Protein AF-A0A9D9WLB4-F1 (afdb_monomer_lite)

pLDDT: mean 79.91, std 11.26, range [39.12, 95.19]

Structure (mmCIF, N/CA/C/O backbone):
data_AF-A0A9D9WLB4-F1
#
_entry.id   AF-A0A9D9WLB4-F1
#
loop_
_atom_site.group_PDB
_atom_site.id
_atom_site.type_symbol
_atom_site.label_atom_id
_atom_site.label_alt_id
_atom_site.label_comp_id
_atom_site.label_asym_id
_atom_site.label_entity_id
_atom_site.label_seq_id
_atom_site.pdbx_PDB_ins_code
_atom_site.Cartn_x
_atom_site.Cartn_y
_atom_site.Cartn_z
_atom_site.occupancy
_atom_site.B_iso_or_equiv
_atom_site.auth_seq_id
_atom_site.auth_comp_id
_atom_site.auth_asym_id
_atom_site.auth_atom_id
_atom_site.pdbx_PDB_model_num
ATOM 1 N N . MET A 1 1 ? 17.208 -8.120 -9.203 1.00 51.16 1 MET A N 1
ATOM 2 C CA . MET A 1 1 ? 17.825 -7.181 -8.243 1.00 51.16 1 MET A CA 1
ATOM 3 C C . MET A 1 1 ? 16.847 -6.045 -8.060 1.00 51.16 1 MET A C 1
ATOM 5 O O . MET A 1 1 ? 16.402 -5.525 -9.079 1.00 51.16 1 MET A O 1
ATOM 9 N N . ALA A 1 2 ? 16.475 -5.722 -6.821 1.00 60.06 2 ALA A N 1
ATOM 10 C CA . ALA A 1 2 ? 15.673 -4.536 -6.548 1.00 60.06 2 ALA A CA 1
ATOM 11 C C . ALA A 1 2 ? 16.426 -3.285 -7.017 1.00 60.06 2 ALA A C 1
ATOM 13 O O . ALA A 1 2 ? 17.655 -3.227 -6.950 1.00 60.06 2 ALA A O 1
ATOM 14 N N . ARG A 1 3 ? 15.683 -2.322 -7.557 1.00 71.19 3 ARG A N 1
ATOM 15 C CA . ARG A 1 3 ? 16.211 -1.060 -8.092 1.00 71.19 3 ARG A CA 1
ATOM 16 C C . ARG A 1 3 ? 16.076 0.090 -7.093 1.00 71.19 3 ARG A C 1
ATOM 18 O O . ARG A 1 3 ? 16.699 1.125 -7.288 1.00 71.19 3 ARG A O 1
ATOM 25 N N . GLY A 1 4 ? 15.302 -0.105 -6.027 1.00 74.56 4 GLY A N 1
ATOM 26 C CA . GLY A 1 4 ? 15.162 0.818 -4.905 1.00 74.56 4 GLY A CA 1
ATOM 27 C C . GLY A 1 4 ? 15.180 0.098 -3.558 1.00 74.56 4 GLY A C 1
ATOM 28 O O . GLY A 1 4 ? 15.031 -1.123 -3.489 1.00 74.56 4 GLY A O 1
ATOM 29 N N . HIS A 1 5 ? 15.360 0.874 -2.494 1.00 81.25 5 HIS A N 1
ATOM 30 C CA . HIS A 1 5 ? 15.266 0.419 -1.112 1.00 81.25 5 HIS A CA 1
ATOM 31 C C . HIS A 1 5 ? 14.501 1.461 -0.297 1.00 81.25 5 HIS A C 1
ATOM 33 O O . HIS A 1 5 ? 14.763 2.656 -0.440 1.00 81.25 5 HIS A O 1
ATOM 39 N N . CYS A 1 6 ? 13.573 1.019 0.545 1.00 78.69 6 CYS A N 1
ATOM 40 C CA . CYS A 1 6 ? 12.911 1.875 1.522 1.00 78.69 6 CYS A CA 1
ATOM 41 C C . CYS A 1 6 ? 12.621 1.105 2.810 1.00 78.69 6 CYS A C 1
ATOM 43 O O . CYS A 1 6 ? 12.587 -0.123 2.836 1.00 78.69 6 CYS A O 1
ATOM 45 N N . THR A 1 7 ? 12.398 1.828 3.895 1.00 79.62 7 THR A N 1
ATOM 46 C CA . THR A 1 7 ? 11.972 1.271 5.179 1.00 79.62 7 THR A CA 1
ATOM 47 C C . THR A 1 7 ? 10.478 1.498 5.389 1.00 79.62 7 THR A C 1
ATOM 49 O O . THR A 1 7 ? 9.893 2.475 4.910 1.00 79.62 7 THR A O 1
ATOM 52 N N . ALA A 1 8 ? 9.833 0.626 6.166 1.00 76.00 8 ALA A N 1
ATOM 53 C CA . ALA A 1 8 ? 8.439 0.823 6.566 1.00 76.00 8 ALA A CA 1
ATOM 54 C C . ALA A 1 8 ? 8.248 2.167 7.293 1.00 76.00 8 ALA A C 1
ATOM 56 O O . ALA A 1 8 ? 7.248 2.853 7.088 1.00 76.00 8 ALA A O 1
ATOM 57 N N . SER A 1 9 ? 9.224 2.577 8.108 1.00 75.56 9 SER A N 1
ATOM 58 C CA . SER A 1 9 ? 9.209 3.872 8.790 1.00 75.56 9 SER A CA 1
ATOM 59 C C . SER A 1 9 ? 9.164 5.066 7.826 1.00 75.56 9 SER A C 1
ATOM 61 O O . SER A 1 9 ? 8.395 5.996 8.071 1.00 75.56 9 SER A O 1
ATOM 63 N N . GLU A 1 10 ? 9.933 5.055 6.735 1.00 76.25 10 GLU A N 1
ATOM 64 C CA . GLU A 1 10 ? 9.897 6.118 5.715 1.00 76.25 10 GLU A CA 1
ATOM 65 C C . GLU A 1 10 ? 8.533 6.180 5.026 1.00 76.25 10 GLU A C 1
ATOM 67 O O . GLU A 1 10 ? 7.935 7.250 4.909 1.00 76.25 10 GLU A O 1
ATOM 72 N N . LEU A 1 11 ? 7.998 5.016 4.660 1.00 76.25 11 LEU A N 1
ATOM 73 C CA . LEU A 1 11 ? 6.700 4.894 4.005 1.00 76.25 11 LEU A CA 1
ATOM 74 C C . LEU A 1 11 ? 5.558 5.472 4.858 1.00 76.25 11 LEU A C 1
ATOM 76 O O . LEU A 1 11 ? 4.730 6.234 4.360 1.00 76.25 11 LEU A O 1
ATOM 80 N N . PHE A 1 12 ? 5.536 5.172 6.159 1.00 71.44 12 PHE A N 1
ATOM 81 C CA . PHE A 1 12 ? 4.525 5.719 7.072 1.00 71.44 12 PHE A CA 1
ATOM 82 C C . PHE A 1 12 ? 4.768 7.186 7.453 1.00 71.44 12 PHE A C 1
ATOM 84 O O . PHE A 1 12 ? 3.820 7.883 7.819 1.00 71.44 12 PHE A O 1
ATOM 91 N N . SER A 1 13 ? 6.009 7.672 7.356 1.00 71.44 13 SER A N 1
ATOM 92 C CA . SER A 1 13 ? 6.323 9.091 7.570 1.00 71.44 13 SER A CA 1
ATOM 93 C C . SER A 1 13 ? 5.779 9.948 6.427 1.00 71.44 13 SER A C 1
ATOM 95 O O . SER A 1 13 ? 5.135 10.962 6.680 1.00 71.44 13 SER A O 1
ATOM 97 N N . PHE A 1 14 ? 5.914 9.487 5.180 1.00 70.12 14 PHE A N 1
ATOM 98 C CA . PHE A 1 14 ? 5.325 10.161 4.019 1.00 70.12 14 PHE A CA 1
ATOM 99 C C . PHE A 1 14 ? 3.793 10.257 4.114 1.00 70.12 14 PHE A C 1
ATOM 101 O O . PHE A 1 14 ? 3.186 11.288 3.812 1.00 70.12 14 PHE A O 1
ATOM 108 N N . ASP A 1 15 ? 3.140 9.208 4.615 1.00 68.00 15 ASP A N 1
ATOM 109 C CA . ASP A 1 15 ? 1.700 9.247 4.881 1.00 68.00 15 ASP A CA 1
ATOM 110 C C . ASP A 1 15 ? 1.325 10.296 5.952 1.00 68.00 15 ASP A C 1
ATOM 112 O O . ASP A 1 15 ? 0.233 10.866 5.931 1.00 68.00 15 ASP A O 1
ATOM 116 N N . ALA A 1 16 ? 2.210 10.580 6.916 1.00 67.81 16 ALA A N 1
ATOM 117 C CA . ALA A 1 16 ? 1.984 11.616 7.934 1.00 67.81 16 ALA A CA 1
ATOM 118 C C . ALA A 1 16 ? 2.035 13.019 7.335 1.00 67.81 16 ALA A C 1
ATOM 120 O O . ALA A 1 16 ? 1.156 13.838 7.597 1.00 67.81 16 ALA A O 1
ATOM 121 N N . GLU A 1 17 ? 3.018 13.270 6.478 1.00 71.00 17 GLU A N 1
ATOM 122 C CA . GLU A 1 17 ? 3.210 14.565 5.825 1.00 71.00 17 GLU A CA 1
ATOM 123 C C . GLU A 1 17 ? 2.093 14.884 4.825 1.00 71.00 17 GLU A C 1
ATOM 125 O O . GLU A 1 17 ? 1.653 16.028 4.702 1.00 71.00 17 GLU A O 1
ATOM 130 N N . THR A 1 18 ? 1.565 13.862 4.153 1.00 72.19 18 THR A N 1
ATOM 131 C CA . THR A 1 18 ? 0.488 14.013 3.165 1.00 72.19 18 THR A CA 1
ATOM 132 C C . THR A 1 18 ? -0.909 14.105 3.781 1.00 72.19 18 THR A C 1
ATOM 134 O O . THR A 1 18 ? -1.887 14.276 3.051 1.00 72.19 18 THR A O 1
ATOM 137 N N . TRP A 1 19 ? -1.048 14.024 5.108 1.00 70.62 19 TRP A N 1
ATOM 138 C CA . TRP A 1 19 ? -2.356 14.038 5.771 1.00 70.62 19 TRP A CA 1
ATOM 139 C C . TRP A 1 19 ? -3.130 15.341 5.542 1.00 70.62 19 TRP A C 1
ATOM 141 O O . TRP A 1 19 ? -4.324 15.322 5.256 1.00 70.62 19 TRP A O 1
ATOM 151 N N . ASN A 1 20 ? -2.429 16.474 5.589 1.00 72.25 20 ASN A N 1
ATOM 152 C CA . ASN A 1 20 ? -3.019 17.798 5.376 1.00 72.25 20 ASN A CA 1
ATOM 153 C C . ASN A 1 20 ? -3.071 18.198 3.893 1.00 72.25 20 ASN A C 1
ATOM 155 O O . ASN A 1 20 ? -3.322 19.361 3.573 1.00 72.25 20 ASN A O 1
ATOM 159 N N . HIS A 1 21 ? -2.795 17.267 2.974 1.00 78.19 21 HIS A N 1
ATOM 160 C CA . HIS A 1 21 ? -2.776 17.580 1.555 1.00 78.19 21 HIS A CA 1
ATOM 161 C C . HIS A 1 21 ? -4.198 17.919 1.066 1.00 78.19 21 HIS A C 1
ATOM 163 O O . HIS A 1 21 ? -5.120 17.134 1.291 1.00 78.19 21 HIS A O 1
ATOM 169 N N . PRO A 1 22 ? -4.407 19.032 0.336 1.00 78.31 22 PRO A N 1
ATOM 170 C CA . PRO A 1 22 ? -5.746 19.496 -0.052 1.00 78.31 22 PRO A CA 1
ATOM 171 C C . PRO A 1 22 ? -6.492 18.537 -0.993 1.00 78.31 22 PRO A C 1
ATOM 173 O O . PRO A 1 22 ? -7.708 18.627 -1.133 1.00 78.31 22 PRO A O 1
ATOM 176 N N . LEU A 1 23 ? -5.774 17.617 -1.647 1.00 80.38 23 LEU A N 1
ATOM 177 C CA . LEU A 1 23 ? -6.374 16.571 -2.484 1.00 80.38 23 LEU A CA 1
ATOM 178 C C . LEU A 1 23 ? -6.765 15.304 -1.709 1.00 80.38 23 LEU A C 1
ATOM 180 O O . LEU A 1 23 ? -7.369 14.410 -2.306 1.00 80.38 23 LEU A O 1
ATOM 184 N N . ARG A 1 24 ? -6.431 15.199 -0.415 1.00 75.75 24 ARG A N 1
ATOM 185 C CA . ARG A 1 24 ? -6.756 14.018 0.389 1.00 75.75 24 ARG A CA 1
ATOM 186 C C . ARG A 1 24 ? -8.262 13.947 0.645 1.00 75.75 24 ARG A C 1
ATOM 188 O O . ARG A 1 24 ? -8.911 14.956 0.913 1.00 75.75 24 ARG A O 1
ATOM 195 N N . LYS A 1 25 ? -8.831 12.744 0.536 1.00 75.56 25 LYS A N 1
ATOM 196 C CA . LYS A 1 25 ? -10.265 12.471 0.736 1.00 75.56 25 LYS A CA 1
ATOM 197 C C . LYS A 1 25 ? -10.445 11.312 1.711 1.00 75.56 25 LYS A C 1
ATOM 199 O O . LYS A 1 25 ? -9.607 10.422 1.760 1.00 75.56 25 LYS A O 1
ATOM 204 N N . SER A 1 26 ? -11.563 11.290 2.435 1.00 68.38 26 SER A N 1
ATOM 205 C CA . SER A 1 26 ? -11.854 10.309 3.497 1.00 68.38 26 SER A CA 1
ATOM 206 C C . SER A 1 26 ? -12.000 8.851 3.036 1.00 68.38 26 SER A C 1
ATOM 208 O O . SER A 1 26 ? -12.144 7.966 3.867 1.00 68.38 26 SER A O 1
ATOM 210 N N . ASN A 1 27 ? -11.975 8.582 1.731 1.00 74.94 27 ASN A N 1
ATOM 211 C CA . ASN A 1 27 ? -12.165 7.256 1.143 1.00 74.94 27 ASN A CA 1
ATOM 212 C C . ASN A 1 27 ? -11.118 6.941 0.066 1.00 74.94 27 ASN A C 1
ATOM 214 O O . ASN A 1 27 ? -11.412 6.291 -0.946 1.00 74.94 27 ASN A O 1
ATOM 218 N N . MET A 1 28 ? -9.902 7.453 0.249 1.00 83.81 28 MET A N 1
ATOM 219 C CA . MET A 1 28 ? -8.818 7.169 -0.674 1.00 83.81 28 MET A CA 1
ATOM 220 C C . MET A 1 28 ? -8.485 5.675 -0.722 1.00 83.81 28 MET A C 1
ATOM 222 O O . MET A 1 28 ? -8.618 4.917 0.242 1.00 83.81 28 MET A O 1
ATOM 226 N N . ARG A 1 29 ? -8.062 5.263 -1.914 1.00 88.06 29 ARG A N 1
ATOM 227 C CA . ARG A 1 29 ? -7.563 3.928 -2.219 1.00 88.06 29 ARG A CA 1
ATOM 228 C C . ARG A 1 29 ? -6.095 4.085 -2.546 1.00 88.06 29 ARG A C 1
ATOM 230 O O . ARG A 1 29 ? -5.753 4.873 -3.427 1.00 88.06 29 ARG A O 1
ATOM 237 N N . ILE A 1 30 ? -5.252 3.373 -1.821 1.00 87.31 30 ILE A N 1
ATOM 238 C CA . ILE A 1 30 ? -3.806 3.528 -1.906 1.00 87.31 30 ILE A CA 1
ATOM 239 C C . ILE A 1 30 ? -3.232 2.267 -2.532 1.00 87.31 30 ILE A C 1
ATOM 241 O O . ILE A 1 30 ? -3.561 1.151 -2.129 1.00 87.31 30 ILE A O 1
ATOM 245 N N . MET A 1 31 ? -2.360 2.447 -3.517 1.00 90.75 31 MET A N 1
ATOM 246 C CA . MET A 1 31 ? -1.521 1.379 -4.038 1.00 90.75 31 MET A CA 1
ATOM 247 C C . MET A 1 31 ? -0.066 1.716 -3.754 1.00 90.75 31 MET A C 1
ATOM 249 O O . MET A 1 31 ? 0.400 2.802 -4.080 1.00 90.75 31 MET A O 1
ATOM 253 N N . ILE A 1 32 ? 0.641 0.759 -3.168 1.00 88.25 32 ILE A N 1
ATOM 254 C CA . ILE A 1 32 ? 2.072 0.836 -2.910 1.00 88.25 32 ILE A CA 1
ATOM 255 C C . ILE A 1 32 ? 2.728 -0.237 -3.771 1.00 88.25 32 ILE A C 1
ATOM 257 O O . ILE A 1 32 ? 2.645 -1.425 -3.452 1.00 88.25 32 ILE A O 1
ATOM 261 N N . ASN A 1 33 ? 3.332 0.172 -4.888 1.00 88.94 33 ASN A N 1
ATOM 262 C CA . ASN A 1 33 ? 4.026 -0.749 -5.779 1.00 88.94 33 ASN A CA 1
ATOM 263 C C . ASN A 1 33 ? 5.495 -0.903 -5.359 1.00 88.94 33 ASN A C 1
ATOM 265 O O . ASN A 1 33 ? 6.279 0.036 -5.457 1.00 88.94 33 ASN A O 1
ATOM 269 N N . LEU A 1 34 ? 5.853 -2.098 -4.893 1.00 88.00 34 LEU A N 1
ATOM 270 C CA . LEU A 1 34 ? 7.188 -2.483 -4.431 1.00 88.00 34 LEU A CA 1
ATOM 271 C C . LEU A 1 34 ? 7.760 -3.638 -5.267 1.00 88.00 34 LEU A C 1
ATOM 273 O O . LEU A 1 34 ? 8.604 -4.389 -4.789 1.00 88.00 34 LEU A O 1
ATOM 277 N N . LEU A 1 35 ? 7.292 -3.837 -6.503 1.00 87.62 35 LEU A N 1
ATOM 278 C CA . LEU A 1 35 ? 7.812 -4.900 -7.375 1.00 87.62 35 LEU A CA 1
ATOM 279 C C . LEU A 1 35 ? 9.305 -4.720 -7.695 1.00 87.62 35 LEU A C 1
ATOM 281 O O . LEU A 1 35 ? 10.020 -5.707 -7.851 1.00 87.62 35 LEU A O 1
ATOM 285 N N . ASP A 1 36 ? 9.771 -3.470 -7.734 1.00 83.62 36 ASP A N 1
ATOM 286 C CA . ASP A 1 36 ? 11.163 -3.098 -8.006 1.00 83.62 36 ASP A CA 1
ATOM 287 C C . ASP A 1 36 ? 11.881 -2.501 -6.779 1.00 83.62 36 ASP A C 1
ATOM 289 O O . ASP A 1 36 ? 12.968 -1.936 -6.919 1.00 83.62 36 ASP A O 1
ATOM 293 N N . CYS A 1 37 ? 11.301 -2.617 -5.579 1.00 82.31 37 CYS A N 1
ATOM 294 C CA . CYS A 1 37 ? 11.829 -2.025 -4.349 1.00 82.31 37 CYS A CA 1
ATOM 295 C C . CYS A 1 37 ? 11.913 -3.055 -3.217 1.00 82.31 37 CYS A C 1
ATOM 297 O O . CYS A 1 37 ? 10.945 -3.767 -2.949 1.00 82.31 37 CYS A O 1
ATOM 299 N N . ASP A 1 38 ? 13.044 -3.089 -2.515 1.00 81.75 38 ASP A N 1
ATOM 300 C CA . ASP A 1 38 ? 13.171 -3.848 -1.273 1.00 81.75 38 ASP A CA 1
ATOM 301 C C . ASP A 1 38 ? 12.673 -2.998 -0.100 1.00 81.75 38 ASP A C 1
ATOM 303 O O . ASP A 1 38 ? 13.245 -1.949 0.200 1.00 81.75 38 ASP A O 1
ATOM 307 N N . LEU A 1 39 ? 11.622 -3.469 0.578 1.00 80.31 39 LEU A N 1
ATOM 308 C CA . LEU A 1 39 ? 11.107 -2.846 1.797 1.00 80.31 39 LEU A CA 1
ATOM 309 C C . LEU A 1 39 ? 11.688 -3.541 3.027 1.00 80.31 39 LEU A C 1
ATOM 311 O O . LEU A 1 39 ? 11.392 -4.715 3.271 1.00 80.31 39 LEU A O 1
ATOM 315 N N . ASP A 1 40 ? 12.454 -2.804 3.825 1.00 81.56 40 ASP A N 1
ATOM 316 C CA . ASP A 1 40 ? 12.852 -3.254 5.154 1.00 81.56 40 ASP A CA 1
ATOM 317 C C . ASP A 1 40 ? 11.732 -2.970 6.160 1.00 81.56 40 ASP A C 1
ATOM 319 O O . ASP A 1 40 ? 11.302 -1.828 6.366 1.00 81.56 40 ASP A O 1
ATOM 323 N N . VAL A 1 41 ? 11.216 -4.035 6.766 1.00 74.62 41 VAL A N 1
ATOM 324 C CA . VAL A 1 41 ? 10.116 -3.954 7.723 1.00 74.62 41 VAL A CA 1
ATOM 325 C C . VAL A 1 41 ? 10.686 -3.926 9.127 1.00 74.62 41 VAL A C 1
ATOM 327 O O . VAL A 1 41 ? 11.028 -4.957 9.706 1.00 74.62 41 VAL A O 1
ATOM 330 N N . ASP A 1 42 ? 10.697 -2.739 9.717 1.00 77.81 42 ASP A N 1
ATOM 331 C CA . ASP A 1 42 ? 11.084 -2.555 11.105 1.00 77.81 42 ASP A CA 1
ATOM 332 C C . ASP A 1 42 ? 9.854 -2.515 12.039 1.00 77.81 42 ASP A C 1
ATOM 334 O O . ASP A 1 42 ? 8.776 -2.026 11.691 1.00 77.81 42 ASP A O 1
ATOM 338 N N . MET A 1 43 ? 10.016 -3.010 13.271 1.00 76.12 43 MET A N 1
ATOM 339 C CA . MET A 1 43 ? 8.941 -3.074 14.275 1.00 76.12 43 MET A CA 1
ATOM 340 C C . MET A 1 43 ? 8.415 -1.689 14.699 1.00 76.12 43 MET A C 1
ATOM 342 O O . MET A 1 43 ? 7.291 -1.572 15.196 1.00 76.12 43 MET A O 1
ATOM 346 N N . LYS A 1 44 ? 9.212 -0.629 14.531 1.00 81.00 44 LYS A N 1
ATOM 347 C CA . LYS A 1 44 ? 8.804 0.743 14.849 1.00 81.00 44 LYS A CA 1
ATOM 348 C C . LYS A 1 44 ? 7.764 1.223 13.830 1.00 81.00 44 LYS A C 1
ATOM 350 O O . LYS A 1 44 ? 6.725 1.727 14.250 1.00 81.00 44 LYS A O 1
ATOM 355 N N . GLY A 1 45 ? 7.966 0.971 12.539 1.00 74.38 45 GLY A N 1
ATOM 356 C CA . GLY A 1 45 ? 7.006 1.229 11.470 1.00 74.38 45 GLY A CA 1
ATOM 357 C C . GLY A 1 45 ? 5.676 0.517 11.714 1.00 74.38 45 GLY A C 1
ATOM 358 O O . GLY A 1 45 ? 4.623 1.149 11.649 1.00 74.38 45 GLY A O 1
ATOM 359 N N . ILE A 1 46 ? 5.716 -0.760 12.119 1.00 76.06 46 ILE A N 1
ATOM 360 C CA . ILE A 1 46 ? 4.510 -1.539 12.466 1.00 76.06 46 ILE A CA 1
ATOM 361 C C . ILE A 1 46 ? 3.723 -0.864 13.593 1.00 76.06 46 IL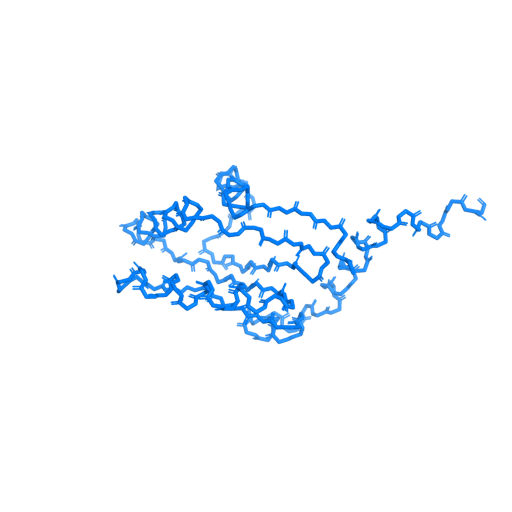E A C 1
ATOM 363 O O . ILE A 1 46 ? 2.523 -0.615 13.467 1.00 76.06 46 ILE A O 1
ATOM 367 N N . LYS A 1 47 ? 4.395 -0.552 14.707 1.00 82.19 47 LYS A N 1
ATOM 368 C CA . LYS A 1 47 ? 3.754 0.070 15.873 1.00 82.19 47 LYS A CA 1
ATOM 369 C C . LYS A 1 47 ? 3.175 1.440 15.539 1.00 82.19 47 LYS A C 1
ATOM 371 O O . LYS A 1 47 ? 2.062 1.735 15.969 1.00 82.19 47 LYS A O 1
ATOM 376 N N . ASN A 1 48 ? 3.891 2.237 14.748 1.00 79.12 48 ASN A N 1
ATOM 377 C CA . ASN A 1 48 ? 3.428 3.546 14.300 1.00 79.12 48 ASN A CA 1
ATOM 378 C C . ASN A 1 48 ? 2.156 3.424 13.453 1.00 79.12 48 ASN A C 1
ATOM 380 O O . ASN A 1 48 ? 1.171 4.107 13.727 1.00 79.12 48 ASN A O 1
ATOM 384 N N . ALA A 1 49 ? 2.139 2.503 12.488 1.00 77.06 49 ALA A N 1
ATOM 385 C CA . ALA A 1 49 ? 0.980 2.266 11.634 1.00 77.06 49 ALA A CA 1
ATOM 386 C C . ALA A 1 49 ? -0.246 1.777 12.423 1.00 77.06 49 ALA A C 1
ATOM 388 O O . ALA A 1 49 ? -1.363 2.225 12.174 1.00 77.06 49 ALA A O 1
ATOM 389 N N . ILE A 1 50 ? -0.064 0.884 13.403 1.00 80.25 50 ILE A N 1
ATOM 390 C CA . ILE A 1 50 ? -1.162 0.440 14.280 1.00 80.25 50 ILE A CA 1
ATOM 391 C C . ILE A 1 50 ? -1.667 1.598 15.142 1.00 80.25 50 ILE A C 1
ATOM 393 O O . ILE A 1 50 ? -2.874 1.814 15.227 1.00 80.25 50 ILE A O 1
ATOM 397 N N . SER A 1 51 ? -0.763 2.345 15.783 1.00 81.81 51 SER A N 1
ATOM 398 C CA . SER A 1 51 ? -1.127 3.472 16.649 1.00 81.81 51 SER A CA 1
ATOM 399 C C . SER A 1 51 ? -1.935 4.518 15.890 1.00 81.81 51 SER A C 1
ATOM 401 O O . SER A 1 51 ? -2.959 4.986 16.381 1.00 81.81 51 SER A O 1
ATOM 403 N N . ARG A 1 52 ? -1.520 4.828 14.662 1.00 77.69 52 ARG A N 1
ATOM 404 C CA . ARG A 1 52 ? -2.226 5.774 13.806 1.00 77.69 52 ARG A CA 1
ATOM 405 C C . ARG A 1 52 ? -3.591 5.255 13.368 1.00 77.69 52 ARG A C 1
ATOM 407 O O . ARG A 1 52 ? -4.569 5.985 13.457 1.00 77.69 52 ARG A O 1
ATOM 414 N N . ASN A 1 53 ? -3.695 3.986 12.972 1.00 79.00 53 ASN A N 1
ATOM 415 C CA . ASN A 1 53 ? -4.993 3.404 12.627 1.00 79.00 53 ASN A CA 1
ATOM 416 C C . ASN A 1 53 ? -5.955 3.374 13.825 1.00 79.00 53 ASN A C 1
ATOM 418 O O . ASN A 1 53 ? -7.151 3.586 13.638 1.00 79.00 53 ASN A O 1
ATOM 422 N N . ARG A 1 54 ? -5.453 3.187 15.057 1.00 82.06 54 ARG A N 1
ATOM 423 C CA . ARG A 1 54 ? -6.264 3.348 16.280 1.00 82.06 54 ARG A CA 1
ATOM 424 C C . ARG A 1 54 ? -6.801 4.763 16.418 1.00 82.06 54 ARG A C 1
ATOM 426 O O . ARG A 1 54 ? -7.992 4.932 16.660 1.00 82.06 54 ARG A O 1
ATOM 433 N N . GLU A 1 55 ? -5.931 5.755 16.266 1.00 81.50 55 GLU A N 1
ATOM 434 C CA . GLU A 1 55 ? -6.298 7.166 16.366 1.00 81.50 55 GLU A CA 1
ATOM 435 C C . GLU A 1 55 ? -7.357 7.530 15.320 1.00 81.50 55 GLU A C 1
ATOM 437 O O . GLU A 1 55 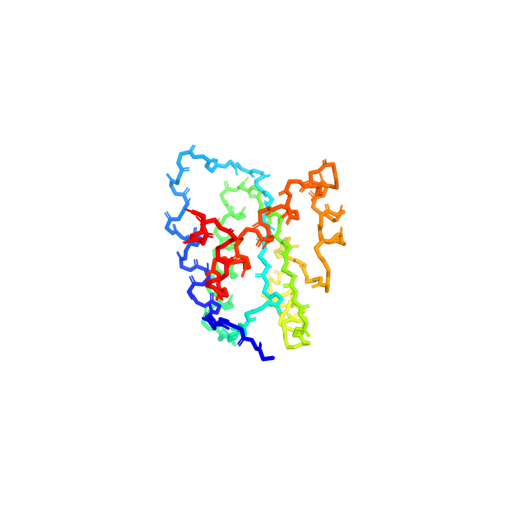? -8.437 7.997 15.677 1.00 81.50 55 GLU A O 1
ATOM 442 N N . LEU A 1 56 ? -7.121 7.201 14.048 1.00 76.81 56 LEU A N 1
ATOM 443 C CA . LEU A 1 56 ? -8.065 7.472 12.963 1.00 76.81 56 LEU A CA 1
ATOM 444 C C . LEU A 1 56 ? -9.420 6.801 13.197 1.00 76.81 56 LEU A C 1
ATOM 446 O O . LEU A 1 56 ? -10.453 7.470 13.144 1.00 76.81 56 LEU A O 1
ATOM 450 N N . ASN A 1 57 ? -9.422 5.517 13.559 1.00 80.38 57 ASN A N 1
ATOM 451 C CA . ASN A 1 57 ? -10.652 4.793 13.864 1.00 80.38 57 ASN A CA 1
ATOM 452 C C . ASN A 1 57 ? -11.407 5.419 15.055 1.00 80.38 57 ASN A C 1
ATOM 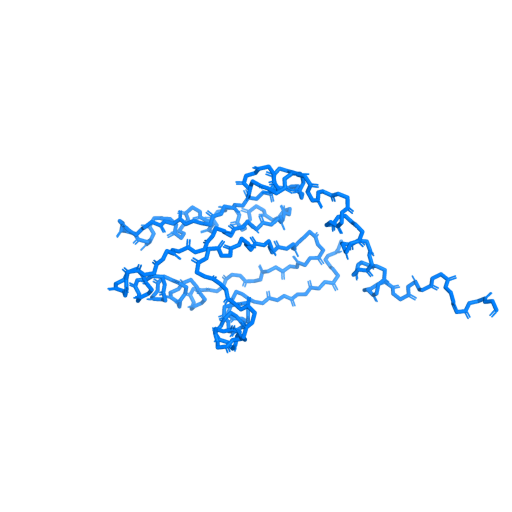454 O O . ASN A 1 57 ? -12.632 5.499 15.034 1.00 80.38 57 ASN A O 1
ATOM 458 N N . SER A 1 58 ? -10.693 5.932 16.067 1.00 82.75 58 SER A N 1
ATOM 459 C CA . SER A 1 58 ? -11.310 6.615 17.216 1.00 82.75 58 SER A CA 1
ATOM 460 C C . SER A 1 58 ? -11.956 7.962 16.862 1.00 82.75 58 SER A C 1
ATOM 462 O O . SER A 1 58 ? -12.901 8.380 17.526 1.00 82.75 58 SER A O 1
ATOM 464 N N . THR A 1 59 ? -11.499 8.618 15.790 1.00 81.50 59 THR A N 1
ATOM 465 C CA . THR A 1 59 ? -12.071 9.882 15.289 1.00 81.50 59 THR A CA 1
ATOM 466 C C . THR A 1 59 ? -13.272 9.688 14.352 1.00 81.50 59 THR A C 1
ATOM 468 O O . THR A 1 59 ? -13.819 10.668 13.849 1.00 81.50 59 THR A O 1
ATOM 471 N N . GLY A 1 60 ? -13.694 8.440 14.104 1.00 76.00 60 GLY A N 1
ATOM 472 C CA . GLY A 1 60 ? -14.788 8.109 13.182 1.00 76.00 60 GLY A CA 1
ATOM 473 C C . GLY A 1 60 ? -14.407 8.190 11.701 1.00 76.00 60 GLY A C 1
ATOM 474 O O . GLY A 1 60 ? -15.283 8.114 10.840 1.00 76.00 60 GLY A O 1
ATOM 475 N N . TRP A 1 61 ? -13.116 8.346 11.396 1.00 74.94 61 TRP A N 1
ATOM 476 C CA . TRP A 1 61 ? -12.618 8.308 10.027 1.00 74.94 61 TRP A CA 1
ATOM 477 C C . TRP A 1 61 ? -12.629 6.885 9.485 1.00 74.94 61 TRP A C 1
ATOM 479 O O . TRP A 1 61 ? -12.271 5.926 10.172 1.00 74.94 61 TRP A O 1
ATOM 489 N N . GLU A 1 62 ? -13.009 6.754 8.217 1.00 75.69 62 GLU A N 1
ATOM 490 C CA . GLU A 1 62 ? -12.908 5.482 7.526 1.00 75.69 62 GLU A CA 1
ATOM 491 C C . GLU A 1 62 ? -11.442 5.217 7.173 1.00 75.69 62 GLU A C 1
ATOM 493 O O . GLU A 1 62 ? -10.782 6.032 6.531 1.00 75.69 62 GLU A O 1
ATOM 498 N N . LEU A 1 63 ? -10.925 4.061 7.593 1.00 78.00 63 LEU A N 1
ATOM 499 C CA . LEU A 1 63 ? -9.575 3.655 7.220 1.00 78.00 63 LEU A CA 1
ATOM 500 C C . LEU A 1 63 ? -9.489 3.452 5.701 1.00 78.00 63 LEU A C 1
ATOM 502 O O . LEU A 1 63 ? -10.392 2.878 5.075 1.00 78.00 63 LEU A O 1
ATOM 506 N N . GLU A 1 64 ? -8.393 3.926 5.119 1.00 81.50 64 GLU A N 1
ATOM 507 C CA . GLU A 1 64 ? -8.131 3.842 3.687 1.00 81.50 64 GLU A CA 1
ATOM 508 C C . GLU A 1 64 ? -7.788 2.406 3.288 1.00 81.50 64 GLU A C 1
ATOM 510 O O . GLU A 1 64 ? -7.173 1.639 4.034 1.00 81.50 64 GLU A O 1
ATOM 515 N N . LYS A 1 65 ? -8.229 2.025 2.091 1.00 87.31 65 LYS A N 1
ATOM 516 C CA . LYS A 1 65 ? -7.998 0.690 1.545 1.00 87.31 65 LYS A CA 1
ATOM 517 C C . LYS A 1 65 ? -6.655 0.692 0.821 1.00 87.31 65 LYS A C 1
ATOM 519 O O . LYS A 1 65 ? -6.529 1.335 -0.220 1.00 87.31 65 LYS A O 1
ATOM 524 N N . THR A 1 66 ? -5.674 -0.019 1.368 1.00 87.81 66 THR A N 1
ATOM 525 C CA . THR A 1 66 ? -4.278 0.016 0.919 1.00 87.81 66 THR A CA 1
ATOM 526 C C . THR A 1 66 ? -3.838 -1.339 0.387 1.00 87.81 66 THR A C 1
ATOM 528 O O . THR A 1 66 ? -3.828 -2.339 1.104 1.00 87.81 66 THR A O 1
ATOM 531 N N . ALA A 1 67 ? -3.454 -1.380 -0.884 1.00 91.75 67 ALA A N 1
ATOM 532 C CA . ALA A 1 67 ? -2.894 -2.562 -1.512 1.00 91.75 67 ALA A CA 1
ATOM 533 C C . ALA A 1 67 ? -1.376 -2.425 -1.648 1.00 91.75 67 ALA A C 1
ATOM 535 O O . ALA A 1 67 ? -0.887 -1.449 -2.216 1.00 91.75 67 ALA A O 1
ATOM 536 N N . ILE A 1 68 ? -0.634 -3.415 -1.162 1.00 89.56 68 ILE A N 1
ATOM 537 C CA . ILE A 1 68 ? 0.822 -3.490 -1.303 1.00 89.56 68 ILE A CA 1
ATOM 538 C C . ILE A 1 68 ? 1.132 -4.537 -2.369 1.00 89.56 68 ILE A C 1
ATOM 540 O O . ILE A 1 68 ? 0.741 -5.692 -2.224 1.00 89.56 68 ILE A O 1
ATOM 544 N N . VAL A 1 69 ? 1.818 -4.151 -3.440 1.00 91.81 69 VAL A N 1
ATOM 545 C CA . VAL A 1 69 ? 2.184 -5.056 -4.537 1.00 91.81 69 VAL A CA 1
ATOM 546 C C . VAL A 1 69 ? 3.665 -5.394 -4.426 1.00 91.81 69 VAL A C 1
ATOM 548 O O . VAL A 1 69 ? 4.500 -4.499 -4.460 1.00 91.81 69 VAL A O 1
ATOM 551 N N . THR A 1 70 ? 4.011 -6.669 -4.263 1.00 89.38 70 THR A N 1
ATOM 552 C CA . THR A 1 70 ? 5.401 -7.094 -4.047 1.00 89.38 70 THR A CA 1
ATOM 553 C C . THR A 1 70 ? 5.630 -8.563 -4.403 1.00 89.38 70 THR A C 1
ATOM 555 O O . THR A 1 70 ? 4.712 -9.383 -4.373 1.00 89.38 70 THR A O 1
ATOM 558 N N . HIS A 1 71 ? 6.882 -8.920 -4.687 1.00 86.75 71 HIS A N 1
ATOM 559 C CA . HIS A 1 71 ? 7.340 -10.310 -4.772 1.00 86.75 71 HIS A CA 1
ATOM 560 C C . HIS A 1 71 ? 7.935 -10.833 -3.452 1.00 86.75 71 HIS A C 1
ATOM 562 O O . HIS A 1 71 ? 8.290 -12.006 -3.359 1.00 86.75 71 HIS A O 1
ATOM 568 N N . SER A 1 72 ? 8.040 -9.988 -2.421 1.00 83.56 72 SER A N 1
ATOM 569 C CA . SER A 1 72 ? 8.627 -10.366 -1.136 1.00 83.56 72 SER A CA 1
ATOM 570 C C . SER A 1 72 ? 7.655 -11.177 -0.277 1.00 83.56 72 SER A C 1
ATOM 572 O O . SER A 1 72 ? 6.648 -10.668 0.218 1.00 83.56 72 SER A O 1
ATOM 574 N N . PHE A 1 73 ? 8.007 -12.437 -0.019 1.00 80.50 73 PHE A N 1
ATOM 575 C CA . PHE A 1 73 ? 7.292 -13.296 0.932 1.00 80.50 73 PHE A CA 1
ATOM 576 C C . PHE A 1 73 ? 7.332 -12.752 2.374 1.00 80.50 73 PHE A C 1
ATOM 578 O O . PHE A 1 73 ? 6.410 -12.960 3.170 1.00 80.50 73 PHE A O 1
ATOM 585 N N . LEU A 1 74 ? 8.388 -12.010 2.719 1.00 78.12 74 LEU A N 1
ATOM 586 C CA . LEU A 1 74 ? 8.527 -11.390 4.036 1.00 78.12 74 LEU A CA 1
ATOM 587 C C . LEU A 1 74 ? 7.440 -10.331 4.266 1.00 78.12 74 LEU A C 1
ATOM 589 O O . LEU A 1 74 ? 6.879 -10.262 5.358 1.00 78.12 74 LEU A O 1
ATOM 593 N N . LEU A 1 75 ? 7.064 -9.579 3.225 1.00 78.56 75 LEU A N 1
ATOM 594 C CA . LEU A 1 75 ? 5.976 -8.602 3.304 1.00 78.56 75 LEU A CA 1
ATOM 595 C C . LEU A 1 75 ? 4.594 -9.243 3.439 1.00 78.56 75 LEU A C 1
ATOM 597 O O . LEU A 1 75 ? 3.726 -8.713 4.133 1.00 78.56 75 LEU A O 1
ATOM 601 N N . GLU A 1 76 ? 4.390 -10.409 2.834 1.00 79.88 76 GLU A N 1
ATOM 602 C CA . GLU A 1 76 ? 3.161 -11.176 3.036 1.00 79.88 76 GLU A CA 1
ATOM 603 C C . GLU A 1 76 ? 3.027 -11.625 4.502 1.00 79.88 76 GLU A C 1
ATOM 605 O O . GLU A 1 76 ? 1.973 -11.481 5.126 1.00 79.88 76 GLU A O 1
ATOM 610 N N . THR A 1 77 ? 4.127 -12.115 5.080 1.00 78.94 77 THR A N 1
ATOM 611 C CA . THR A 1 77 ? 4.192 -12.506 6.497 1.00 78.94 77 THR A CA 1
ATOM 612 C C . THR A 1 77 ? 4.000 -11.300 7.420 1.00 78.94 77 THR A C 1
ATOM 614 O O . THR A 1 77 ? 3.330 -11.394 8.455 1.00 78.94 77 THR A O 1
ATOM 617 N N . PHE A 1 78 ? 4.527 -10.141 7.022 1.00 77.56 78 PHE A N 1
ATOM 618 C CA . PHE A 1 78 ? 4.318 -8.879 7.720 1.00 77.56 78 PHE A CA 1
ATOM 619 C C . PHE A 1 78 ? 2.834 -8.497 7.784 1.00 77.56 78 PHE A C 1
ATOM 621 O O . PHE A 1 78 ? 2.353 -8.199 8.874 1.00 77.56 78 PHE A O 1
ATOM 628 N N . SER A 1 79 ? 2.089 -8.572 6.675 1.00 79.81 79 SER A N 1
ATOM 629 C CA . SER A 1 79 ? 0.651 -8.248 6.662 1.00 79.81 79 SER A CA 1
ATOM 630 C C . SER A 1 79 ? -0.134 -9.086 7.672 1.00 79.81 79 SER A C 1
ATOM 632 O O . SER A 1 79 ? -0.927 -8.549 8.440 1.00 79.81 79 SER A O 1
ATOM 634 N N . LYS A 1 80 ? 0.151 -10.392 7.744 1.00 81.56 80 LYS A N 1
ATOM 635 C CA . LYS A 1 80 ? -0.484 -11.303 8.713 1.00 81.56 80 LYS A CA 1
ATOM 636 C C . LYS A 1 80 ? -0.127 -10.936 10.156 1.00 81.56 80 LYS A C 1
ATOM 638 O O . LYS A 1 80 ? -0.978 -10.951 11.038 1.00 81.56 80 LYS A O 1
ATOM 643 N N . THR A 1 81 ? 1.130 -10.569 10.402 1.00 79.62 81 THR A N 1
ATOM 644 C CA . THR A 1 81 ? 1.583 -10.116 11.729 1.00 79.62 81 THR A CA 1
ATOM 645 C C . THR A 1 81 ? 0.905 -8.805 12.130 1.00 79.62 81 THR A C 1
ATOM 647 O O . THR A 1 81 ? 0.468 -8.659 13.270 1.00 79.62 81 THR A O 1
ATOM 650 N N . TYR A 1 82 ? 0.770 -7.868 11.190 1.00 79.69 82 TYR A N 1
ATOM 651 C CA . TYR A 1 82 ? 0.059 -6.612 11.397 1.00 79.69 82 TYR A CA 1
ATOM 652 C C . TYR A 1 82 ? -1.409 -6.857 11.766 1.00 79.69 82 TYR A C 1
ATOM 654 O O . TYR A 1 82 ? -1.878 -6.307 12.759 1.00 79.69 82 TYR A O 1
ATOM 662 N N . GLU A 1 83 ? -2.109 -7.725 11.027 1.00 83.06 83 GLU A N 1
ATOM 663 C CA . GLU A 1 83 ? -3.492 -8.129 11.324 1.00 83.06 83 GLU A CA 1
ATOM 664 C C . GLU A 1 83 ? -3.640 -8.699 12.739 1.00 83.06 83 GLU A C 1
ATOM 666 O O . GLU A 1 83 ? -4.533 -8.285 13.478 1.00 83.06 83 GLU A O 1
ATOM 671 N N . LEU A 1 84 ? -2.724 -9.579 13.158 1.00 83.38 84 LEU A N 1
ATOM 672 C CA . LEU A 1 84 ? -2.719 -10.136 14.514 1.00 83.38 84 LEU A CA 1
ATOM 673 C C . LEU A 1 84 ? -2.518 -9.057 15.590 1.00 83.38 84 LEU A C 1
ATOM 675 O O . LEU A 1 84 ? -3.186 -9.069 16.621 1.00 83.38 84 LEU A O 1
ATOM 679 N N . MET A 1 85 ? -1.602 -8.113 15.365 1.00 80.94 85 MET A N 1
ATOM 680 C CA . MET A 1 85 ? -1.293 -7.051 16.330 1.00 80.94 85 MET A CA 1
ATOM 681 C C . MET A 1 85 ? -2.348 -5.937 16.377 1.00 80.94 85 MET A C 1
ATOM 683 O O . MET A 1 85 ? -2.427 -5.196 17.365 1.00 80.94 85 MET A O 1
ATOM 687 N N . ALA A 1 86 ? -3.142 -5.792 15.316 1.00 79.69 86 ALA A N 1
ATOM 688 C CA . ALA A 1 86 ? -4.165 -4.765 15.206 1.00 79.69 86 ALA A CA 1
ATOM 689 C C . ALA A 1 86 ? -5.316 -4.972 16.210 1.00 79.69 86 ALA A C 1
ATOM 691 O O . ALA A 1 86 ? -5.920 -3.978 16.605 1.00 79.69 86 ALA A O 1
ATOM 692 N N . ASN A 1 87 ? -5.537 -6.205 16.693 1.00 75.38 87 ASN A N 1
ATOM 693 C CA . ASN A 1 87 ? -6.440 -6.582 17.793 1.00 75.38 87 ASN A CA 1
ATOM 694 C C . ASN A 1 87 ? -7.787 -5.830 17.779 1.00 75.38 87 ASN A C 1
ATOM 696 O O . ASN A 1 87 ? -7.953 -4.832 18.483 1.00 75.38 87 ASN A O 1
ATOM 700 N N . ASP A 1 88 ? -8.719 -6.319 16.956 1.00 75.75 88 ASP A N 1
ATOM 701 C CA . ASP A 1 88 ? -10.073 -5.782 16.723 1.00 75.75 88 ASP A CA 1
ATOM 702 C C . ASP A 1 88 ? -10.157 -4.441 15.973 1.00 75.75 88 ASP A C 1
ATOM 704 O O . ASP A 1 88 ? -11.250 -3.919 15.745 1.00 75.75 88 ASP A O 1
ATOM 708 N N . LEU A 1 89 ? -9.031 -3.888 15.510 1.00 78.81 89 LEU A N 1
ATOM 709 C CA . LEU A 1 89 ? -9.065 -2.789 14.546 1.00 78.81 89 LEU A CA 1
ATOM 710 C C . LEU A 1 89 ? -9.384 -3.296 13.137 1.00 78.81 89 LEU A C 1
ATOM 712 O O . LEU A 1 89 ? -8.786 -4.281 12.695 1.00 78.81 89 LEU A O 1
ATOM 716 N N . PRO A 1 90 ? -10.239 -2.588 12.380 1.00 75.19 90 PRO A N 1
ATOM 717 C CA . PRO A 1 90 ? -10.474 -2.914 10.983 1.00 75.19 90 PRO A CA 1
ATOM 718 C C . PRO A 1 90 ? -9.194 -2.700 10.163 1.00 75.19 90 PRO A C 1
ATOM 720 O O . PRO A 1 90 ? -8.820 -1.579 9.840 1.00 75.19 90 PRO A O 1
ATOM 723 N N . VAL A 1 91 ? -8.502 -3.778 9.799 1.00 75.69 91 VAL A N 1
ATOM 724 C CA . VAL A 1 91 ? -7.339 -3.698 8.907 1.00 75.69 91 VAL A CA 1
ATOM 725 C C . VAL A 1 91 ? -7.816 -3.673 7.461 1.00 75.69 91 VAL A C 1
ATOM 727 O O . VAL A 1 91 ? -8.478 -4.594 6.991 1.00 75.69 91 VAL A O 1
ATOM 730 N N . LYS A 1 92 ? -7.458 -2.613 6.734 1.00 83.81 92 LYS A N 1
ATOM 731 C CA . LYS A 1 92 ? -7.724 -2.468 5.296 1.00 83.81 92 LYS A CA 1
ATOM 732 C C . LYS A 1 92 ? -6.434 -2.449 4.478 1.00 83.81 92 LYS A C 1
ATOM 734 O O . LYS A 1 92 ? -6.323 -1.724 3.495 1.00 83.81 92 LYS A O 1
ATOM 739 N N . ILE A 1 93 ? -5.464 -3.260 4.885 1.00 85.50 93 ILE A N 1
ATOM 740 C CA . ILE A 1 93 ? -4.206 -3.469 4.168 1.00 85.50 93 ILE A CA 1
ATOM 741 C C . ILE A 1 93 ? -4.214 -4.887 3.608 1.00 85.50 93 ILE A C 1
ATOM 743 O O . ILE A 1 93 ? -4.592 -5.817 4.315 1.00 85.50 93 ILE A O 1
ATOM 747 N N . LYS A 1 94 ? -3.813 -5.063 2.348 1.00 88.06 94 LYS A N 1
ATOM 748 C CA . LYS A 1 94 ? -3.658 -6.393 1.751 1.00 88.06 94 LYS A CA 1
ATOM 749 C C . LYS A 1 94 ? -2.475 -6.439 0.792 1.00 88.06 94 LYS A C 1
ATOM 751 O O . LYS A 1 94 ? -2.235 -5.490 0.047 1.00 88.06 94 LYS A O 1
ATOM 756 N N . VAL A 1 95 ? -1.747 -7.553 0.812 1.00 89.69 95 VAL A N 1
ATOM 757 C CA . VAL A 1 95 ? -0.580 -7.790 -0.047 1.00 89.69 95 VAL A CA 1
ATOM 758 C C . VAL A 1 95 ? -0.982 -8.587 -1.290 1.00 89.69 95 VAL A C 1
ATOM 760 O O . VAL A 1 95 ? -1.793 -9.511 -1.213 1.00 89.69 95 VAL A O 1
ATOM 763 N N . PHE A 1 96 ? -0.413 -8.219 -2.435 1.00 93.31 96 PHE A N 1
ATOM 764 C CA . PHE A 1 96 ? -0.632 -8.826 -3.745 1.00 93.31 96 PHE A CA 1
ATOM 765 C C . PHE A 1 96 ? 0.697 -9.038 -4.473 1.00 93.31 96 PHE A C 1
ATOM 767 O O . PHE A 1 96 ? 1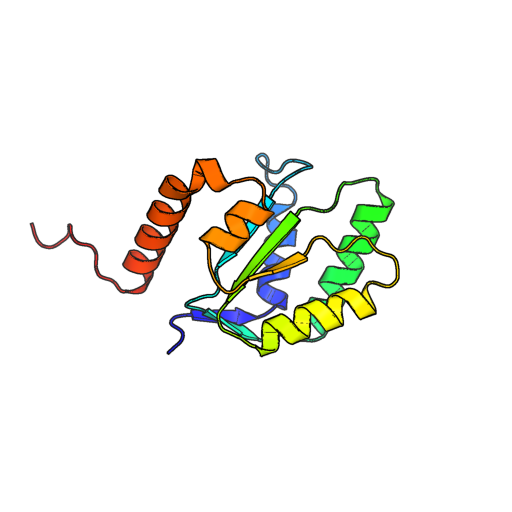.678 -8.347 -4.211 1.00 93.31 96 PHE A O 1
ATOM 774 N N . HIS A 1 97 ? 0.699 -9.944 -5.450 1.00 91.94 97 HIS A N 1
ATOM 775 C CA . HIS A 1 97 ? 1.858 -10.207 -6.314 1.00 91.94 97 HIS A CA 1
ATOM 776 C C . HIS A 1 97 ? 1.720 -9.616 -7.723 1.00 91.94 97 HIS A C 1
ATOM 778 O O . HIS A 1 97 ? 2.608 -9.792 -8.553 1.00 91.94 97 HIS A O 1
ATOM 784 N N . SER A 1 98 ? 0.611 -8.930 -8.009 1.00 92.56 98 SER A N 1
ATOM 785 C CA . SER A 1 98 ? 0.371 -8.262 -9.286 1.00 92.56 98 SER A CA 1
ATOM 786 C C . SER A 1 98 ? -0.467 -7.000 -9.105 1.00 92.56 98 SER A C 1
ATOM 788 O O . SER A 1 98 ? -1.323 -6.925 -8.218 1.00 92.56 98 SER A O 1
ATOM 790 N N . VAL A 1 99 ? -0.217 -6.016 -9.972 1.00 92.69 99 VAL A N 1
ATOM 791 C CA . VAL A 1 99 ? -0.976 -4.758 -10.036 1.00 92.69 99 VAL A CA 1
ATOM 792 C C . VAL A 1 99 ? -2.439 -5.030 -10.397 1.00 92.69 99 VAL A C 1
ATOM 794 O O . VAL A 1 99 ? -3.347 -4.475 -9.795 1.00 92.69 99 VAL A O 1
ATOM 797 N N . ASP A 1 100 ? -2.705 -5.954 -11.317 1.00 94.00 100 ASP A N 1
ATOM 798 C CA . ASP A 1 100 ? -4.080 -6.231 -11.749 1.00 94.00 100 ASP A CA 1
ATOM 799 C C . ASP A 1 100 ? -4.953 -6.795 -10.620 1.00 94.00 100 ASP A C 1
ATOM 801 O O . ASP A 1 100 ? -6.102 -6.381 -10.441 1.00 94.00 100 ASP A O 1
ATOM 805 N N . ALA A 1 101 ? -4.403 -7.709 -9.813 1.00 94.06 101 ALA A N 1
ATOM 806 C CA . ALA A 1 101 ? -5.124 -8.269 -8.675 1.00 94.06 101 ALA A CA 1
ATOM 807 C C . ALA A 1 101 ? -5.384 -7.211 -7.593 1.00 94.06 101 ALA A C 1
ATOM 809 O O . ALA A 1 101 ? -6.464 -7.197 -6.992 1.00 94.06 101 ALA A O 1
ATOM 810 N N . SER A 1 102 ? -4.425 -6.308 -7.360 1.00 95.19 102 SER A N 1
ATOM 811 C CA . SER A 1 102 ? -4.609 -5.219 -6.402 1.00 95.19 102 SER A CA 1
ATOM 812 C C . SER A 1 102 ? -5.643 -4.203 -6.888 1.00 95.19 102 SER A C 1
ATOM 814 O O . SER A 1 102 ? -6.479 -3.785 -6.091 1.00 95.19 102 SER A O 1
ATOM 816 N N . LEU A 1 103 ? -5.681 -3.872 -8.183 1.00 94.75 103 LEU A N 1
ATOM 817 C CA . LEU A 1 103 ? -6.707 -2.998 -8.766 1.00 94.75 103 LEU A CA 1
ATOM 818 C C . LEU A 1 103 ? -8.113 -3.576 -8.643 1.00 94.75 103 LEU A C 1
ATOM 820 O O . LEU A 1 103 ? -9.042 -2.846 -8.297 1.00 94.75 103 LEU A O 1
ATOM 824 N N . GLY A 1 104 ? -8.266 -4.878 -8.895 1.00 94.06 104 GLY A N 1
ATOM 825 C CA . GLY A 1 104 ? -9.537 -5.571 -8.698 1.00 94.06 104 GLY A CA 1
ATOM 826 C C . GLY A 1 104 ? -10.009 -5.464 -7.250 1.00 94.06 104 GLY A C 1
ATOM 827 O O . GLY A 1 104 ? -11.147 -5.077 -7.000 1.00 94.06 104 GLY A O 1
ATOM 828 N N . TRP A 1 105 ? -9.120 -5.718 -6.285 1.00 94.75 105 TRP A N 1
ATOM 829 C CA . TRP A 1 105 ? -9.468 -5.569 -4.874 1.00 94.75 105 TRP A CA 1
ATOM 830 C C . TRP A 1 105 ? -9.741 -4.122 -4.485 1.00 94.75 105 TRP A C 1
ATOM 832 O O . TRP A 1 105 ? -10.628 -3.909 -3.676 1.00 94.75 105 TRP A O 1
ATOM 842 N N . LEU A 1 106 ? -9.033 -3.134 -5.035 1.00 93.56 106 LEU A N 1
ATOM 843 C CA . LEU A 1 106 ? -9.275 -1.714 -4.766 1.00 93.56 106 LEU A CA 1
ATOM 844 C C . LEU A 1 106 ? -10.547 -1.170 -5.435 1.00 93.56 106 LEU A C 1
ATOM 846 O O . LEU A 1 106 ? -10.890 -0.020 -5.183 1.00 93.56 106 LEU A O 1
ATOM 850 N N . ASP A 1 107 ? -11.265 -1.955 -6.242 1.00 93.75 107 ASP A N 1
ATOM 851 C CA . ASP A 1 107 ? -12.422 -1.498 -7.026 1.00 93.75 107 ASP A CA 1
ATOM 852 C C . ASP A 1 107 ? -12.029 -0.426 -8.073 1.00 93.75 107 ASP A C 1
ATOM 854 O O . ASP A 1 107 ? -12.759 0.534 -8.337 1.00 93.75 107 ASP A O 1
ATOM 858 N N . LEU A 1 108 ? -10.825 -0.571 -8.642 1.00 92.88 108 LEU A N 1
ATOM 859 C CA . LEU A 1 108 ? -10.208 0.356 -9.603 1.00 92.88 108 LEU A CA 1
ATOM 860 C C . LEU A 1 108 ? -9.835 -0.314 -10.932 1.00 92.88 108 LEU A C 1
ATOM 862 O O . LEU A 1 108 ? -9.041 0.237 -11.692 1.00 92.88 108 LEU A O 1
ATOM 866 N N . TYR A 1 109 ? -10.395 -1.486 -11.238 1.00 92.06 109 TYR A N 1
ATOM 867 C CA . TYR A 1 109 ? -10.072 -2.226 -12.463 1.00 92.06 109 TYR A CA 1
ATOM 868 C C . TYR A 1 109 ? -10.301 -1.394 -13.739 1.00 92.06 109 TYR A C 1
ATOM 870 O O . TYR A 1 109 ? -9.512 -1.453 -14.676 1.00 92.06 109 TYR A O 1
ATOM 878 N N . GLN A 1 110 ? -11.307 -0.516 -13.743 1.00 92.88 110 GLN A N 1
ATOM 879 C CA . GLN A 1 110 ? -11.573 0.420 -14.841 1.00 92.88 110 GLN A CA 1
ATOM 880 C C . GLN A 1 110 ? -10.431 1.417 -15.122 1.00 92.88 110 GLN A C 1
ATOM 882 O O . GLN A 1 110 ? -10.400 2.022 -16.190 1.00 92.88 110 GLN A O 1
ATOM 887 N N . HIS A 1 111 ? -9.498 1.605 -14.185 1.00 91.88 111 HIS A N 1
ATOM 888 C CA . HIS A 1 111 ? -8.349 2.505 -14.322 1.00 91.88 111 HIS A CA 1
ATOM 889 C C . HIS A 1 111 ? -7.050 1.777 -14.690 1.00 91.88 111 HIS A C 1
ATOM 891 O O . HIS A 1 111 ? -5.997 2.411 -14.733 1.00 91.88 111 HIS A O 1
ATOM 897 N N . GLN A 1 112 ? -7.114 0.473 -14.982 1.00 92.50 112 GLN A N 1
ATOM 898 C CA . GLN A 1 112 ? -5.954 -0.378 -15.254 1.00 92.50 112 GLN A CA 1
ATOM 899 C C . GLN A 1 112 ? -4.988 0.231 -16.278 1.00 92.50 112 GLN A C 1
ATOM 901 O O . GLN A 1 112 ? -3.799 0.324 -15.996 1.00 92.50 112 GLN A O 1
ATOM 906 N N . ALA A 1 113 ? -5.487 0.719 -17.417 1.00 92.12 113 ALA A N 1
ATOM 907 C CA . ALA A 1 113 ? -4.638 1.303 -18.459 1.00 92.12 113 ALA A CA 1
ATOM 908 C C . ALA A 1 113 ? -3.823 2.515 -17.966 1.00 92.12 113 ALA A C 1
ATOM 910 O O . ALA A 1 113 ? -2.632 2.609 -18.235 1.00 92.12 113 ALA A O 1
ATOM 911 N N . ILE A 1 114 ? -4.446 3.419 -17.202 1.00 92.88 114 ILE A N 1
ATOM 912 C CA . ILE A 1 114 ? -3.765 4.611 -16.670 1.00 92.88 114 ILE A CA 1
ATOM 913 C C . ILE A 1 114 ? -2.705 4.204 -15.645 1.00 92.88 114 ILE A C 1
ATOM 915 O O . ILE A 1 114 ? -1.607 4.747 -15.647 1.00 92.88 114 ILE A O 1
ATOM 919 N N . VAL A 1 115 ? -3.025 3.241 -14.779 1.00 91.19 115 VAL A N 1
ATOM 920 C CA . VAL A 1 115 ? -2.096 2.775 -13.743 1.00 91.19 115 VAL A CA 1
ATOM 921 C C . VAL A 1 115 ? -0.875 2.092 -14.359 1.00 91.19 115 VAL A C 1
ATOM 923 O O . VAL A 1 115 ? 0.235 2.366 -13.918 1.00 91.19 115 VAL A O 1
ATOM 926 N N . HIS A 1 116 ? -1.055 1.267 -15.396 1.00 90.75 116 HIS A N 1
ATOM 927 C CA . HIS A 1 116 ? 0.072 0.661 -16.118 1.00 90.75 116 HIS A CA 1
ATOM 928 C C . HIS A 1 116 ? 0.937 1.700 -16.829 1.00 90.75 116 HIS A C 1
ATOM 930 O O . HIS A 1 116 ? 2.155 1.603 -16.748 1.00 90.75 116 HIS A O 1
ATOM 936 N N . ASN A 1 117 ? 0.336 2.724 -17.443 1.00 92.50 117 ASN A N 1
ATOM 937 C CA . ASN A 1 117 ? 1.107 3.810 -18.055 1.00 92.50 117 ASN A CA 1
ATOM 938 C C . ASN A 1 117 ? 1.966 4.547 -17.015 1.00 92.50 117 ASN A C 1
ATOM 940 O O . ASN A 1 117 ? 3.151 4.761 -17.245 1.00 92.50 117 ASN A O 1
ATOM 944 N N . ILE A 1 118 ? 1.395 4.885 -15.851 1.00 90.06 118 ILE A N 1
ATOM 945 C CA . ILE A 1 118 ? 2.142 5.531 -14.758 1.00 90.06 118 ILE A CA 1
ATOM 946 C C . ILE A 1 118 ? 3.270 4.619 -14.254 1.00 90.06 118 ILE A C 1
ATOM 948 O O . ILE A 1 118 ? 4.381 5.088 -14.024 1.00 90.06 118 ILE A O 1
ATOM 952 N N . ASP A 1 119 ? 3.003 3.322 -14.076 1.00 87.25 119 ASP A N 1
ATOM 953 C CA . ASP A 1 119 ? 4.019 2.357 -13.641 1.00 87.25 119 ASP A CA 1
ATOM 954 C C . ASP A 1 119 ? 5.185 2.268 -14.633 1.00 87.25 119 ASP A C 1
ATOM 956 O O . ASP A 1 119 ? 6.352 2.283 -14.237 1.00 87.25 119 ASP A O 1
ATOM 960 N N . GLU A 1 120 ? 4.874 2.222 -15.929 1.00 88.69 120 GLU A N 1
ATOM 961 C CA . GLU A 1 120 ? 5.871 2.196 -16.991 1.00 88.69 120 GLU A CA 1
ATOM 962 C C . GLU A 1 120 ? 6.699 3.488 -17.022 1.00 88.69 120 GLU A C 1
ATOM 964 O O . GLU A 1 120 ? 7.928 3.414 -17.027 1.00 88.69 120 GLU A O 1
ATOM 969 N N . GLU A 1 121 ? 6.057 4.659 -16.960 1.00 88.56 121 GLU A N 1
ATOM 970 C CA . GLU A 1 121 ? 6.735 5.962 -16.903 1.00 88.56 121 GLU A CA 1
ATOM 971 C C . GLU A 1 121 ? 7.705 6.043 -15.713 1.00 88.56 121 GLU A C 1
ATOM 973 O O . GLU A 1 121 ? 8.872 6.413 -15.872 1.00 88.56 121 GLU A O 1
ATOM 978 N N . LEU A 1 122 ? 7.263 5.637 -14.518 1.00 84.69 122 LEU A N 1
ATOM 979 C CA . LEU A 1 122 ? 8.100 5.634 -13.314 1.00 84.69 122 LEU A CA 1
ATOM 980 C C . LEU A 1 122 ? 9.271 4.644 -13.431 1.00 84.69 122 LEU A C 1
ATOM 982 O O . LEU A 1 122 ? 10.398 4.952 -13.035 1.00 84.69 122 LEU A O 1
ATOM 986 N N . ARG A 1 123 ? 9.049 3.462 -14.017 1.00 83.19 123 ARG A N 1
ATOM 987 C CA . ARG A 1 123 ? 10.112 2.472 -14.267 1.00 83.19 123 ARG A CA 1
ATOM 988 C C . ARG A 1 123 ? 11.132 2.947 -15.297 1.00 83.19 123 ARG A C 1
ATOM 990 O O . ARG A 1 123 ? 12.327 2.677 -15.138 1.00 83.19 123 ARG A O 1
ATOM 997 N N . GLN A 1 124 ? 10.695 3.654 -16.335 1.00 84.38 124 GLN A N 1
ATOM 998 C CA . GLN A 1 124 ? 11.591 4.263 -17.318 1.00 84.38 124 GLN A CA 1
ATOM 999 C C . GLN A 1 124 ? 12.487 5.320 -16.655 1.00 84.38 124 GLN A C 1
ATOM 1001 O O . GLN A 1 124 ? 13.706 5.283 -16.835 1.00 84.38 124 GLN A O 1
ATOM 1006 N N . GLN A 1 125 ? 11.924 6.172 -15.789 1.00 82.75 125 GLN A N 1
ATOM 1007 C CA . GLN A 1 125 ? 12.698 7.150 -15.010 1.00 82.75 125 GLN A CA 1
ATOM 1008 C C . GLN A 1 125 ? 13.766 6.483 -14.129 1.00 82.75 125 GLN A C 1
ATOM 1010 O O . GLN A 1 125 ? 14.911 6.933 -14.100 1.00 82.75 125 GLN A O 1
ATOM 1015 N N . LEU A 1 126 ? 13.435 5.367 -13.470 1.00 74.88 126 LEU A N 1
ATOM 1016 C CA . LEU A 1 126 ? 14.377 4.610 -12.631 1.00 74.88 126 LEU A CA 1
ATOM 1017 C C . LEU A 1 126 ? 15.519 3.947 -13.417 1.00 7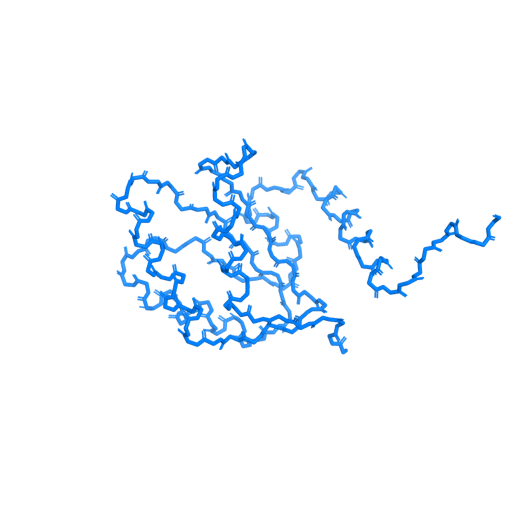4.88 126 LEU A C 1
ATOM 1019 O O . LEU A 1 126 ? 16.557 3.629 -12.840 1.00 74.88 126 LEU A O 1
ATOM 1023 N N . THR A 1 127 ? 15.341 3.704 -14.717 1.00 70.12 127 THR A N 1
ATOM 1024 C CA . THR A 1 127 ? 16.338 3.032 -15.571 1.00 70.12 127 THR A CA 1
ATOM 1025 C C . THR A 1 127 ? 17.146 3.986 -16.446 1.00 70.12 127 THR A C 1
ATOM 1027 O O . THR A 1 127 ? 18.020 3.531 -17.182 1.00 70.12 127 THR A O 1
ATOM 1030 N N . GLY A 1 128 ? 16.880 5.296 -16.384 1.00 62.97 128 GLY A N 1
ATOM 1031 C CA . GLY A 1 128 ? 17.565 6.306 -17.197 1.00 62.97 128 GLY A CA 1
ATOM 1032 C C . GLY A 1 128 ? 17.314 6.183 -18.705 1.00 62.97 128 GLY A C 1
ATOM 1033 O O . GLY A 1 128 ? 17.979 6.851 -19.490 1.00 62.97 128 GLY A O 1
ATOM 1034 N N . SER A 1 129 ? 16.368 5.340 -19.128 1.00 52.59 129 SER A N 1
ATOM 1035 C CA . SER A 1 129 ? 16.016 5.154 -20.535 1.00 52.59 129 SER A CA 1
ATOM 1036 C C . SER A 1 129 ? 14.865 6.091 -20.883 1.00 52.59 129 SER A C 1
ATOM 1038 O O . SER A 1 129 ? 13.710 5.682 -20.884 1.00 52.59 129 SER A O 1
ATOM 1040 N N . HIS A 1 130 ? 15.177 7.362 -21.141 1.00 44.75 130 HIS A N 1
ATOM 1041 C CA . HIS A 1 130 ? 14.241 8.268 -21.805 1.00 44.75 130 HIS A CA 1
ATOM 1042 C C . HIS A 1 130 ? 14.310 7.983 -23.315 1.00 44.75 130 HIS A C 1
ATOM 1044 O O . HIS A 1 130 ? 15.371 8.197 -23.900 1.00 44.75 130 HIS A O 1
ATOM 1050 N N . PRO A 1 131 ? 13.227 7.543 -23.983 1.00 49.16 131 PRO A N 1
ATOM 1051 C CA . PRO A 1 131 ? 13.246 7.313 -25.433 1.00 49.16 131 PRO A CA 1
ATOM 1052 C C . PRO A 1 131 ? 13.393 8.592 -26.280 1.00 49.16 131 PRO A C 1
ATOM 1054 O O . PRO A 1 131 ? 13.515 8.495 -27.497 1.00 49.16 131 PRO A O 1
ATOM 1057 N N . ASP A 1 132 ? 13.390 9.779 -25.660 1.00 48.62 132 ASP A N 1
ATOM 1058 C CA . ASP A 1 132 ? 13.251 11.076 -26.340 1.00 48.62 132 AS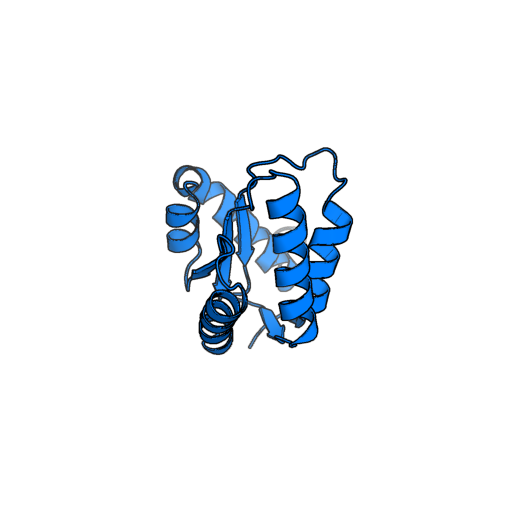P A CA 1
ATOM 1059 C C . ASP A 1 132 ? 14.440 12.038 -26.146 1.00 48.62 132 ASP A C 1
ATOM 1061 O O . ASP A 1 132 ? 14.302 13.240 -26.360 1.00 48.62 132 ASP A O 1
ATOM 1065 N N . LEU A 1 133 ? 15.625 11.541 -25.770 1.00 43.84 133 LEU A N 1
ATOM 1066 C CA . LEU A 1 133 ? 16.856 12.358 -25.742 1.00 43.84 133 LEU A CA 1
ATOM 1067 C C . LEU A 1 133 ? 17.865 12.037 -26.862 1.00 43.84 133 LEU A C 1
ATOM 1069 O O . LEU A 1 133 ? 18.898 12.695 -26.934 1.00 43.84 133 LEU A O 1
ATOM 1073 N N . ASP A 1 134 ? 17.532 11.115 -27.773 1.00 40.75 134 ASP A N 1
ATOM 1074 C CA . ASP A 1 134 ? 18.342 10.765 -28.956 1.00 40.75 134 ASP A CA 1
ATOM 1075 C C . ASP A 1 134 ? 17.658 11.147 -30.292 1.00 40.75 134 ASP A C 1
ATOM 1077 O O . ASP A 1 134 ? 17.810 10.464 -31.309 1.00 40.75 134 ASP A O 1
ATOM 1081 N N . ARG A 1 135 ? 16.884 12.240 -30.313 1.00 39.12 135 ARG A N 1
ATOM 1082 C CA . ARG A 1 135 ? 16.382 12.851 -31.558 1.00 39.12 135 ARG A CA 1
ATOM 1083 C C . ARG A 1 135 ? 16.863 14.280 -31.734 1.00 39.12 135 ARG A C 1
ATOM 1085 O O . ARG A 1 135 ? 16.686 15.078 -30.791 1.00 39.12 135 ARG A O 1
#

Radius of gyration: 16.11 Å; chains: 1; bounding box: 33×33×49 Å

Sequence (135 aa):
MARGHCTASELFSFDAETWNHPLRKSNMRIMINLLDCDLDVDMKGIKNAISRNRELNSTGWELEKTAIVTHSFLLETFSKTYELMANDLPVKIKVFHSVDASLGWLDLYQHQAIVHNIDEELRQQLTGSHPDLDR

Secondary structure (DSSP, 8-state):
--SEEEEHHHHHHHHHHGGG-TT--TT-EEEEE-TTEEEE--HHHHHHHHHHHHHHHHTTPPPPEEEEE-S-HHHHHHHHHHHHHHTTS---EEEESSHHHHHHHTT-GGGHHHHHHHHHHHHHHHHT--TTS--

Foldseek 3Di:
DALEEDELQVVVVVVVVCVPPPPDDLAAAEEAECARYHYHYDPVSLVSVLVVLVVCVVVVGDDYQYEYAYPDPVVQVVLVVSVVVSVPRDDRYDYHPDPCVSCVVSVNNVCVVVVVVVVVVVVCVSVVNDVPPPD